Protein AF-A0A157ZXU0-F1 (afdb_monomer_lite)

InterPro domains:
  IPR002037 Glycoside hydrolase, family 8 [PF01270] (29-96)
  IPR008928 Six-hairpin glycosidase superfamily [SSF48208] (13-99)
  IPR012341 Six-hairpin glycosidase-like superfamily [G3DSA:1.50.10.10] (20-121)

pLDDT: mean 78.81, std 20.68, range [36.25, 98.5]

Organism: NCBI:txid1777144

Radius of gyration: 30.03 Å; chains: 1; bounding box: 101×58×43 Å

Secondary structure (DSSP, 8-state):
------------------------------------HHHHHHHHHHB-TTS-B--TTSTT--B-HHHHHHHHHHHHHTT-HHHHHHHHHHHHHHTSTT-BSSS-B-PPPPS-TT---B---

Foldseek 3Di:
DDDDDDDDDDDDDDDDPPDPPPPPPPPPPLPPQDPDVVLVVQCVPAADPQQFGFDPVDPLRFGFPVRLVVQLVSCVVRVNVVNNVSSVVCQCVQQQVVQVDPPGDDDGDGPDPDDDTPRDD

Sequence (121 aa):
MRETSAKVRSAISTLFAGALCAATATGANAAQQCDWPAYRIFVERVVQADGHVIDRSTEAQQTTSEGQSYGMFFALVANDRASFDRLLDWTRTNLSANQFDSNNVRLPRGNGAGSRTARSA

Structure (mmCIF, N/CA/C/O backbone):
data_AF-A0A157ZXU0-F1
#
_entry.id   AF-A0A157ZXU0-F1
#
loop_
_atom_site.group_PDB
_atom_site.id
_atom_site.type_symbol
_atom_site.label_atom_id
_atom_site.label_alt_id
_atom_site.label_comp_id
_atom_site.label_asym_id
_atom_site.label_entity_id
_atom_site.label_seq_id
_atom_site.pdbx_PDB_ins_code
_atom_site.Cartn_x
_atom_site.Cartn_y
_atom_site.Cartn_z
_atom_site.occupancy
_atom_site.B_iso_or_equiv
_atom_site.auth_seq_id
_atom_site.auth_comp_id
_atom_site.auth_asym_id
_atom_site.auth_atom_id
_atom_site.pdbx_PDB_model_num
ATOM 1 N N . MET A 1 1 ? -81.053 -37.147 21.750 1.00 43.00 1 MET A N 1
ATOM 2 C CA . MET A 1 1 ? -80.935 -38.603 21.996 1.00 43.00 1 MET A CA 1
ATOM 3 C C . MET A 1 1 ? -79.963 -39.189 20.981 1.00 43.00 1 MET A C 1
ATOM 5 O O . MET A 1 1 ? -80.063 -38.804 19.823 1.00 43.00 1 MET A O 1
ATOM 9 N N . ARG A 1 2 ? -79.102 -40.116 21.439 1.00 39.00 2 ARG A N 1
ATOM 10 C CA . ARG A 1 2 ? -77.914 -40.732 20.796 1.00 39.00 2 ARG A CA 1
ATOM 11 C C . ARG A 1 2 ? -76.652 -39.863 20.831 1.00 39.00 2 ARG A C 1
ATOM 13 O O . ARG A 1 2 ? -76.706 -38.722 20.410 1.00 39.00 2 ARG A O 1
ATOM 20 N N . GLU A 1 3 ? -75.476 -40.315 21.239 1.00 43.19 3 GLU A N 1
ATOM 21 C CA . GLU A 1 3 ? -75.016 -41.372 22.146 1.00 43.19 3 GLU A CA 1
ATOM 22 C C . GLU A 1 3 ? -73.520 -41.061 22.368 1.00 43.19 3 GLU A C 1
ATOM 24 O O . GLU A 1 3 ? -72.830 -40.613 21.454 1.00 43.19 3 GLU A O 1
ATOM 29 N N . THR A 1 4 ? -73.026 -41.230 23.589 1.00 49.88 4 THR A N 1
ATOM 30 C CA . THR A 1 4 ? -71.613 -41.087 23.973 1.00 49.88 4 THR A CA 1
ATOM 31 C C . THR A 1 4 ? -70.713 -42.096 23.255 1.00 49.88 4 THR A C 1
ATOM 33 O O . THR A 1 4 ? -71.025 -43.284 23.244 1.00 49.88 4 THR A O 1
ATOM 36 N N . SER A 1 5 ? -69.524 -41.686 22.796 1.00 45.62 5 SER A N 1
ATOM 37 C CA . SER A 1 5 ? -68.400 -42.624 22.665 1.00 45.62 5 SER A CA 1
ATOM 38 C C . SER A 1 5 ? -67.046 -41.916 22.745 1.00 45.62 5 SER A C 1
ATOM 40 O O . SER A 1 5 ? -66.584 -41.280 21.801 1.00 45.62 5 SER A O 1
ATOM 42 N N . ALA A 1 6 ? -66.413 -42.032 23.911 1.00 44.16 6 ALA A N 1
ATOM 43 C CA . ALA A 1 6 ? -65.015 -41.706 24.124 1.00 44.16 6 ALA A CA 1
ATOM 44 C C . ALA A 1 6 ? -64.128 -42.837 23.579 1.00 44.16 6 ALA A C 1
ATOM 46 O O . ALA A 1 6 ? -64.357 -44.010 23.870 1.00 44.16 6 ALA A O 1
ATOM 47 N N . LYS A 1 7 ? -63.060 -42.489 22.857 1.00 44.38 7 LYS A N 1
ATOM 48 C CA . LYS A 1 7 ? -61.889 -43.358 22.676 1.00 44.38 7 LYS A CA 1
ATOM 49 C C . LYS A 1 7 ? -60.627 -42.556 22.961 1.00 44.38 7 LYS A C 1
ATOM 51 O O . LYS A 1 7 ? -59.973 -42.030 22.071 1.00 44.38 7 LYS A O 1
ATOM 56 N N . VAL A 1 8 ? -60.301 -42.489 24.248 1.00 48.72 8 VAL A N 1
ATOM 57 C CA . VAL A 1 8 ? -58.950 -42.216 24.733 1.00 48.72 8 VAL A CA 1
ATOM 58 C C . VAL A 1 8 ? -58.098 -43.442 24.405 1.00 48.72 8 VAL A C 1
ATOM 60 O O . VAL A 1 8 ? -58.376 -44.539 24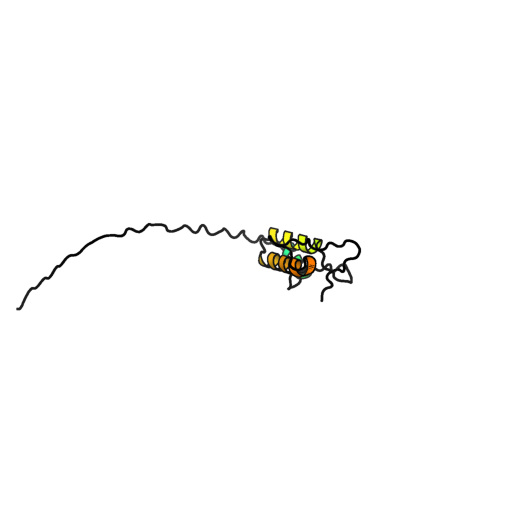.887 1.00 48.72 8 VAL A O 1
ATOM 63 N N . ARG A 1 9 ? -57.054 -43.273 23.592 1.00 57.12 9 ARG A N 1
ATOM 64 C CA . ARG A 1 9 ? -55.889 -44.164 23.597 1.00 57.12 9 ARG A CA 1
ATOM 65 C C . ARG A 1 9 ? -54.643 -43.299 23.686 1.00 57.12 9 ARG A C 1
ATOM 67 O O . ARG A 1 9 ? -54.245 -42.643 22.733 1.00 57.12 9 ARG A O 1
ATOM 74 N N . SER A 1 10 ? -54.122 -43.270 24.903 1.00 44.38 10 SER A N 1
ATOM 75 C CA . SER A 1 10 ? -52.861 -42.663 25.295 1.00 44.38 10 SER A CA 1
ATOM 76 C C . SER A 1 10 ? -51.687 -43.378 24.624 1.00 44.38 10 SER A C 1
ATOM 78 O O . SER A 1 10 ? -51.653 -44.607 24.600 1.00 44.38 10 SER A O 1
ATOM 80 N N . ALA A 1 11 ? -50.715 -42.603 24.149 1.00 49.12 11 ALA A N 1
ATOM 81 C CA . ALA A 1 11 ? -49.316 -43.007 24.072 1.00 49.12 11 ALA A CA 1
ATOM 82 C C . ALA A 1 11 ? -48.452 -41.746 24.221 1.00 49.12 11 ALA A C 1
ATOM 84 O O . ALA A 1 11 ? -47.963 -41.171 23.254 1.00 49.12 11 ALA A O 1
ATOM 85 N N . ILE A 1 12 ? -48.315 -41.284 25.464 1.00 54.97 12 ILE A N 1
ATOM 86 C CA . ILE A 1 12 ? -47.197 -40.430 25.868 1.00 54.97 12 ILE A CA 1
ATOM 87 C C . ILE A 1 12 ? -45.964 -41.333 25.878 1.00 54.97 12 ILE A C 1
ATOM 89 O O . ILE A 1 12 ? -45.912 -42.290 26.650 1.00 54.97 12 ILE A O 1
ATOM 93 N N . SER A 1 13 ? -44.974 -41.052 25.036 1.00 47.50 13 SER A N 1
ATOM 94 C CA . SER A 1 13 ? -43.622 -41.585 25.209 1.00 47.50 13 SER A CA 1
ATOM 95 C C . SER A 1 13 ? -42.585 -40.612 24.653 1.00 47.50 13 SER A C 1
ATOM 97 O O . SER A 1 13 ? -42.375 -40.492 23.452 1.00 47.50 13 SER A O 1
ATOM 99 N N . THR A 1 14 ? -41.945 -39.963 25.626 1.00 53.81 14 THR A N 1
ATOM 100 C CA . THR A 1 14 ? -40.526 -39.592 25.661 1.00 53.81 14 THR A CA 1
ATOM 101 C C . THR A 1 14 ? -40.095 -38.291 24.978 1.00 53.81 14 THR A C 1
ATOM 103 O O . THR A 1 14 ? -39.650 -38.239 23.837 1.00 53.81 14 THR A O 1
ATOM 106 N N . LEU A 1 15 ? -40.159 -37.242 25.804 1.00 54.06 15 LEU A N 1
ATOM 107 C CA . LEU A 1 15 ? -39.242 -36.103 25.895 1.00 54.06 15 LEU A CA 1
ATOM 108 C C . LEU A 1 15 ? -37.835 -36.383 25.333 1.00 54.06 15 LEU A C 1
ATOM 110 O O . LEU A 1 15 ? -37.088 -37.170 25.909 1.00 54.06 15 LEU A O 1
ATOM 114 N N . PHE A 1 16 ? -37.425 -35.628 24.313 1.00 52.38 16 PHE A N 1
ATOM 115 C CA . PHE A 1 16 ? -36.022 -35.249 24.155 1.00 52.38 16 PHE A CA 1
ATOM 116 C C . PHE A 1 16 ? -35.885 -33.774 24.527 1.00 52.38 16 PHE A C 1
ATOM 118 O O . PHE A 1 16 ? -36.099 -32.868 23.725 1.00 52.38 16 PHE A O 1
ATOM 125 N N . ALA A 1 17 ? -35.548 -33.555 25.798 1.00 54.06 17 ALA A N 1
ATOM 126 C CA . ALA A 1 17 ? -34.948 -32.325 26.283 1.00 54.06 17 ALA A CA 1
ATOM 127 C C . ALA A 1 17 ? -33.556 -32.192 25.640 1.00 54.06 17 ALA A C 1
ATOM 129 O O . ALA A 1 17 ? -32.555 -32.660 26.173 1.00 54.06 17 ALA A O 1
ATOM 130 N N . GLY A 1 18 ? -33.512 -31.623 24.437 1.00 50.00 18 GLY A N 1
ATOM 131 C CA . GLY A 1 18 ? -32.286 -31.354 23.695 1.00 50.00 18 GLY A CA 1
ATOM 132 C C . GLY A 1 18 ? -31.786 -29.943 23.969 1.00 50.00 18 GLY A C 1
ATOM 133 O O . GLY A 1 18 ? -32.162 -29.018 23.265 1.00 50.00 18 GLY A O 1
ATOM 134 N N . ALA A 1 19 ? -30.967 -29.820 25.011 1.00 57.78 19 ALA A N 1
ATOM 135 C CA . ALA A 1 19 ? -29.918 -28.818 25.197 1.00 57.78 19 ALA A CA 1
ATOM 136 C C . ALA A 1 19 ? -30.221 -27.368 24.762 1.00 57.78 19 ALA A C 1
ATOM 138 O O . ALA A 1 19 ? -30.012 -26.944 23.626 1.00 57.78 19 ALA A O 1
ATOM 139 N N . LEU A 1 20 ? -30.564 -26.580 25.777 1.00 57.00 20 LEU A N 1
ATOM 140 C CA . LEU A 1 20 ? -30.312 -25.152 25.888 1.00 57.00 20 LEU A CA 1
ATOM 141 C C . LEU A 1 20 ? -28.816 -24.848 25.635 1.00 57.00 20 LEU A C 1
ATOM 143 O O . LEU A 1 20 ? -28.033 -24.735 26.568 1.00 57.00 20 LEU A O 1
ATOM 147 N N . CYS A 1 21 ? -28.417 -24.714 24.375 1.00 53.38 21 CYS A N 1
ATOM 148 C CA . CYS A 1 21 ? -27.170 -24.064 23.979 1.00 53.38 21 CYS A CA 1
ATOM 149 C C . CYS A 1 21 ? -27.522 -22.954 22.992 1.00 53.38 21 CYS A C 1
ATOM 151 O O . CYS A 1 21 ? -27.223 -23.027 21.802 1.00 53.38 21 CYS A O 1
ATOM 153 N N . ALA A 1 22 ? -28.183 -21.910 23.497 1.00 61.56 22 ALA A N 1
ATOM 154 C CA . ALA A 1 22 ? -28.117 -20.607 22.857 1.00 61.56 22 ALA A CA 1
ATOM 155 C C . ALA A 1 22 ? -26.657 -20.159 22.969 1.00 61.56 22 ALA A C 1
ATOM 157 O O . ALA A 1 22 ? -26.245 -19.592 23.979 1.00 61.56 22 ALA A O 1
ATOM 158 N N . ALA A 1 23 ? -25.853 -20.521 21.969 1.00 62.91 23 ALA A N 1
ATOM 159 C CA . ALA A 1 23 ? -24.517 -19.993 21.805 1.00 62.91 23 ALA A CA 1
ATOM 160 C C . ALA A 1 23 ? -24.656 -18.472 21.806 1.00 62.91 23 ALA A C 1
ATOM 162 O O . ALA A 1 23 ? -25.207 -17.882 20.876 1.00 62.91 23 ALA A O 1
ATOM 163 N N . THR A 1 24 ? -24.201 -17.841 22.882 1.00 60.19 24 THR A N 1
ATOM 164 C CA . THR A 1 24 ? -23.888 -16.424 22.875 1.00 60.19 24 THR A CA 1
ATOM 165 C C . THR A 1 24 ? -22.820 -16.262 21.808 1.00 60.19 24 THR A C 1
ATOM 167 O O . THR A 1 24 ? -21.639 -16.496 22.060 1.00 60.19 24 THR A O 1
ATOM 170 N N . ALA A 1 25 ? -23.237 -15.937 20.586 1.00 63.78 25 ALA A N 1
ATOM 171 C CA . ALA A 1 25 ? -22.359 -15.322 19.620 1.00 63.78 25 ALA A CA 1
ATOM 172 C C . ALA A 1 25 ? -21.961 -13.996 20.261 1.00 63.78 25 ALA A C 1
ATOM 174 O O . ALA A 1 25 ? -22.660 -12.992 20.142 1.00 63.78 25 ALA A O 1
ATOM 175 N N . THR A 1 26 ? -20.886 -14.023 21.045 1.00 60.59 26 THR A N 1
ATOM 176 C CA . THR A 1 26 ? -20.143 -12.836 21.423 1.00 60.59 26 THR A CA 1
ATOM 177 C C . THR A 1 26 ? -19.740 -12.238 20.090 1.00 60.59 26 THR A C 1
ATOM 179 O O . THR A 1 26 ? -18.813 -12.724 19.441 1.00 60.59 26 THR A O 1
ATOM 182 N N . GLY A 1 27 ? -20.541 -11.287 19.603 1.00 62.19 27 GLY A N 1
ATOM 183 C CA . GLY A 1 27 ? -20.239 -10.572 18.380 1.00 62.19 27 GLY A CA 1
ATOM 184 C C . GLY A 1 27 ? -18.811 -10.088 18.525 1.00 62.19 27 GLY A C 1
ATOM 185 O O . GLY A 1 27 ? -18.478 -9.468 19.538 1.00 62.19 27 GLY A O 1
ATOM 186 N N . ALA A 1 28 ? -17.948 -10.452 17.575 1.00 64.81 28 ALA A N 1
ATOM 187 C CA . ALA A 1 28 ? -16.645 -9.827 17.489 1.00 64.81 28 ALA A CA 1
ATOM 188 C C . ALA A 1 28 ? -16.931 -8.327 17.502 1.00 64.81 28 ALA A C 1
ATOM 190 O O . ALA A 1 28 ? -17.607 -7.834 16.598 1.00 64.81 28 ALA A O 1
ATOM 191 N N . ASN A 1 29 ? -16.527 -7.636 18.572 1.00 62.84 29 ASN A N 1
ATOM 192 C CA . ASN A 1 29 ? -16.592 -6.188 18.607 1.00 62.84 29 ASN A CA 1
ATOM 193 C C . ASN A 1 29 ? -15.759 -5.749 17.411 1.00 62.84 29 ASN A C 1
ATOM 195 O O . ASN A 1 29 ? -14.532 -5.852 17.449 1.00 62.84 29 ASN A O 1
ATOM 199 N N . ALA A 1 30 ? -16.423 -5.376 16.314 1.00 65.00 30 ALA A N 1
ATOM 200 C CA . ALA A 1 30 ? -15.746 -4.778 15.187 1.00 65.00 30 ALA A CA 1
ATOM 201 C C . ALA A 1 30 ? -15.036 -3.572 15.787 1.00 65.00 30 ALA A C 1
ATOM 203 O O . ALA A 1 30 ? -15.698 -2.700 16.355 1.00 65.00 30 ALA A O 1
ATOM 204 N N . ALA A 1 31 ? -13.701 -3.589 15.777 1.00 65.50 31 ALA A N 1
ATOM 205 C CA . ALA A 1 31 ? -12.942 -2.467 16.292 1.00 65.50 31 ALA A CA 1
ATOM 206 C C . ALA A 1 31 ? -13.491 -1.220 15.598 1.00 65.50 31 ALA A C 1
ATOM 208 O O . ALA A 1 31 ? -13.607 -1.184 14.369 1.00 65.50 31 ALA A O 1
ATOM 209 N N . GLN A 1 32 ? -13.952 -0.254 16.388 1.00 66.62 32 GLN A N 1
ATOM 210 C CA . GLN A 1 32 ? -14.550 0.946 15.835 1.00 66.62 32 GLN A CA 1
ATOM 211 C C . GLN A 1 32 ? -13.520 1.569 14.895 1.00 66.62 32 GLN A C 1
ATOM 213 O O . GLN A 1 32 ? -12.367 1.745 15.290 1.00 66.62 32 GLN A O 1
ATOM 218 N N . GLN A 1 33 ? -13.906 1.832 13.644 1.00 65.88 33 GLN A N 1
ATOM 219 C CA . GLN A 1 33 ? -13.044 2.582 12.740 1.00 65.88 33 GLN A CA 1
ATOM 220 C C . GLN A 1 33 ? -12.780 3.927 13.411 1.00 65.88 33 GLN A C 1
ATOM 222 O O . GLN A 1 33 ? -13.689 4.744 13.564 1.00 65.88 33 GLN A O 1
ATOM 227 N N . CYS A 1 34 ? -11.554 4.113 13.895 1.00 69.69 34 CYS A N 1
ATOM 228 C CA . CYS A 1 34 ? -11.119 5.402 14.391 1.00 69.69 34 CYS A CA 1
ATOM 229 C C . CYS A 1 34 ? -11.169 6.365 13.209 1.00 69.69 34 CYS A C 1
ATOM 231 O O . CYS A 1 34 ? -10.559 6.102 12.168 1.00 69.69 34 CYS A O 1
ATOM 233 N N . ASP A 1 35 ? -11.909 7.461 13.359 1.00 83.25 35 ASP A N 1
ATOM 234 C CA . ASP A 1 35 ? -11.903 8.508 12.351 1.00 83.25 35 ASP A CA 1
ATOM 235 C C . ASP A 1 35 ? -10.495 9.110 12.295 1.00 83.25 35 ASP A C 1
ATOM 237 O O . ASP A 1 35 ? -10.029 9.755 13.237 1.00 83.25 35 ASP A O 1
ATOM 241 N N . TRP A 1 36 ? -9.780 8.821 1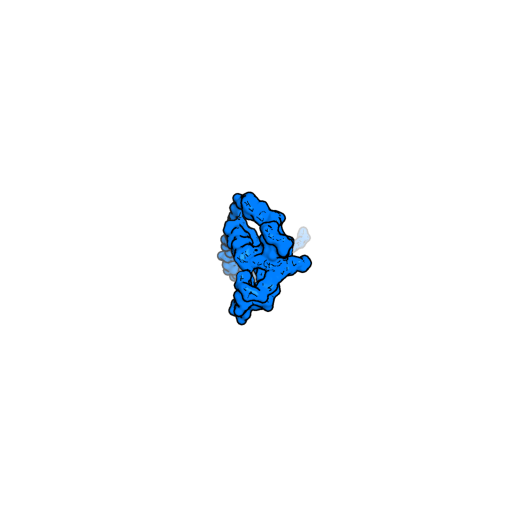1.208 1.00 94.25 36 TRP A N 1
ATOM 242 C CA . TRP A 1 36 ? -8.426 9.295 10.959 1.00 94.25 36 TRP A CA 1
ATOM 243 C C . TRP A 1 36 ? -8.405 10.076 9.637 1.00 94.25 36 TRP A C 1
ATOM 245 O O . TRP A 1 36 ? -8.110 9.511 8.578 1.00 94.25 36 TRP A O 1
ATOM 255 N N . PRO A 1 37 ? -8.695 11.391 9.669 1.00 95.50 37 PRO A N 1
ATOM 256 C CA . PRO A 1 37 ? -8.828 12.200 8.457 1.00 95.50 37 PRO A CA 1
ATOM 257 C C . PRO A 1 37 ? -7.568 12.219 7.584 1.00 95.50 37 PRO A C 1
ATOM 259 O O . PRO A 1 37 ? -7.656 12.167 6.359 1.00 95.50 37 PRO A O 1
ATOM 262 N N . ALA A 1 38 ? -6.379 12.231 8.196 1.00 96.50 38 ALA A N 1
ATOM 263 C CA . ALA A 1 38 ? -5.119 12.206 7.451 1.00 96.50 38 ALA A CA 1
ATOM 264 C C . ALA A 1 38 ? -4.936 10.898 6.660 1.00 96.50 38 ALA A C 1
ATOM 266 O O . ALA A 1 38 ? -4.465 10.936 5.524 1.00 96.50 38 ALA A O 1
ATOM 267 N N . TYR A 1 39 ? -5.368 9.757 7.208 1.00 96.25 39 TYR A N 1
ATOM 268 C CA . TYR A 1 39 ? -5.381 8.499 6.464 1.00 96.25 39 TYR A CA 1
ATOM 269 C C . TYR A 1 39 ? -6.359 8.545 5.287 1.00 96.25 39 TYR A C 1
ATOM 271 O O . TYR A 1 39 ? -6.023 8.088 4.196 1.00 96.25 39 TYR A O 1
ATOM 279 N N . ARG A 1 40 ? -7.537 9.157 5.455 1.00 95.69 40 ARG A N 1
ATOM 280 C CA . ARG A 1 40 ? -8.497 9.317 4.350 1.00 95.69 40 ARG A CA 1
ATOM 281 C C . ARG A 1 40 ? -7.920 10.148 3.208 1.00 95.69 40 ARG A C 1
ATOM 283 O O . ARG A 1 40 ? -8.011 9.725 2.060 1.00 95.69 40 ARG A O 1
ATOM 290 N N . ILE A 1 41 ? -7.240 11.248 3.529 1.00 96.31 41 ILE A N 1
ATOM 291 C CA . ILE A 1 41 ? -6.529 12.074 2.543 1.00 96.31 41 ILE A CA 1
ATOM 292 C C . ILE A 1 41 ? -5.399 11.284 1.863 1.00 96.31 41 ILE A C 1
ATOM 294 O O . ILE A 1 41 ? -5.214 11.399 0.652 1.00 96.31 41 ILE A O 1
ATOM 298 N N . PHE A 1 42 ? -4.647 10.472 2.615 1.00 96.56 42 PHE A N 1
ATOM 299 C CA . PHE A 1 42 ? -3.615 9.598 2.048 1.00 96.56 42 PHE A CA 1
ATOM 300 C C . PHE A 1 42 ? -4.207 8.615 1.030 1.00 96.56 42 PHE A C 1
ATOM 302 O O . PHE A 1 42 ? -3.708 8.531 -0.093 1.00 96.56 42 PHE A O 1
ATOM 309 N N . VAL A 1 43 ? -5.294 7.922 1.386 1.00 95.94 43 VAL A N 1
ATOM 310 C CA . VAL A 1 43 ? -5.975 6.990 0.476 1.00 95.94 43 VAL A CA 1
ATOM 311 C C . VAL A 1 43 ? -6.473 7.720 -0.769 1.00 95.94 43 VAL A C 1
ATOM 313 O O . VAL A 1 43 ? -6.218 7.259 -1.872 1.00 95.94 43 VAL A O 1
ATOM 316 N N . GLU A 1 44 ? -7.116 8.877 -0.613 1.00 95.50 44 GLU A N 1
ATOM 317 C CA . GLU A 1 44 ? -7.658 9.657 -1.732 1.00 95.50 44 GLU A CA 1
ATOM 318 C C . GLU A 1 44 ? -6.573 10.149 -2.704 1.00 95.50 44 GLU A C 1
ATOM 320 O O . GLU A 1 44 ? -6.765 10.148 -3.920 1.00 95.50 44 GLU A O 1
ATOM 325 N N . ARG A 1 45 ? -5.424 10.596 -2.186 1.00 95.00 45 ARG A N 1
ATOM 326 C CA . ARG A 1 45 ? -4.412 11.286 -3.003 1.00 95.00 45 ARG A CA 1
ATOM 327 C C . ARG A 1 45 ? -3.309 10.376 -3.523 1.00 95.00 45 ARG A C 1
ATOM 329 O O . ARG A 1 45 ? -2.734 10.670 -4.578 1.00 95.00 45 ARG A O 1
ATOM 336 N N . VAL A 1 46 ? -2.978 9.325 -2.780 1.00 95.62 46 VAL A N 1
ATOM 337 C CA . VAL A 1 46 ? -1.748 8.545 -2.977 1.00 95.62 46 VAL A CA 1
ATOM 338 C C . VAL A 1 46 ? -2.043 7.104 -3.393 1.00 95.62 46 VAL A C 1
ATOM 340 O O . VAL A 1 46 ? -1.294 6.550 -4.196 1.00 95.62 46 VAL A O 1
ATOM 343 N N . VAL A 1 47 ? -3.140 6.511 -2.912 1.00 97.00 47 VAL A N 1
ATOM 344 C CA . VAL A 1 47 ? -3.518 5.126 -3.231 1.00 97.00 47 VAL A CA 1
ATOM 345 C C . VAL A 1 47 ? -4.419 5.105 -4.464 1.00 97.00 47 VAL A C 1
ATOM 347 O O . VAL A 1 47 ? -5.458 5.759 -4.502 1.00 97.00 47 VAL A O 1
ATOM 350 N N . GLN A 1 48 ? -4.033 4.349 -5.489 1.00 96.56 48 GLN A N 1
ATOM 351 C CA . GLN A 1 48 ? -4.873 4.130 -6.665 1.00 96.56 48 GLN A CA 1
ATOM 352 C C . GLN A 1 48 ? -5.959 3.079 -6.414 1.00 96.56 48 GLN A C 1
ATOM 354 O O . GLN A 1 48 ? -5.916 2.314 -5.449 1.00 96.56 48 GLN A O 1
ATOM 359 N N . ALA A 1 49 ? -6.956 3.037 -7.300 1.00 95.81 49 ALA A N 1
ATOM 360 C CA . ALA A 1 49 ? -8.105 2.143 -7.168 1.00 95.81 49 ALA A CA 1
ATOM 361 C C . ALA A 1 49 ? -7.715 0.653 -7.099 1.00 95.81 49 ALA A C 1
ATOM 363 O O . ALA A 1 49 ? -8.344 -0.108 -6.361 1.00 95.81 49 ALA A O 1
ATOM 364 N N . ASP A 1 50 ? -6.664 0.264 -7.824 1.00 95.06 50 ASP A N 1
ATOM 365 C CA . ASP A 1 50 ? -6.080 -1.081 -7.873 1.00 95.06 50 ASP A CA 1
ATOM 366 C C . ASP A 1 50 ? -5.139 -1.395 -6.692 1.00 95.06 50 ASP A C 1
ATOM 368 O O . ASP A 1 50 ? -4.685 -2.529 -6.570 1.00 95.06 50 ASP A O 1
ATOM 372 N N . GLY A 1 51 ? -4.861 -0.426 -5.811 1.00 96.88 51 GLY A N 1
ATOM 373 C CA . GLY A 1 51 ? -4.113 -0.638 -4.572 1.00 96.88 51 GLY A CA 1
ATOM 374 C C . GLY A 1 51 ? -2.620 -0.310 -4.625 1.00 96.88 51 GLY A C 1
ATOM 375 O O . GLY A 1 51 ? -1.896 -0.730 -3.723 1.00 96.88 51 GLY A O 1
ATOM 376 N N . HIS A 1 52 ? -2.128 0.432 -5.620 1.00 95.94 52 HIS A N 1
ATOM 377 C CA . HIS A 1 52 ? -0.739 0.907 -5.603 1.00 95.94 52 HIS A CA 1
ATOM 378 C C . HIS A 1 52 ? -0.581 2.321 -5.048 1.00 95.94 52 HIS A C 1
ATOM 380 O O . HIS A 1 52 ? -1.406 3.203 -5.290 1.00 95.94 52 HIS A O 1
ATOM 386 N N . VAL A 1 53 ? 0.490 2.527 -4.282 1.00 97.31 53 VAL A N 1
ATOM 387 C CA . VAL A 1 53 ? 0.877 3.807 -3.678 1.00 97.31 53 VAL A CA 1
ATOM 388 C C . VAL A 1 53 ? 1.832 4.541 -4.620 1.00 97.31 53 VAL A C 1
ATOM 390 O O . VAL A 1 53 ? 2.978 4.127 -4.791 1.00 97.31 53 VAL A O 1
ATOM 393 N N . ILE A 1 54 ? 1.373 5.653 -5.200 1.00 95.00 54 ILE A N 1
ATOM 394 C CA . ILE A 1 54 ? 2.166 6.467 -6.133 1.00 95.00 54 ILE A CA 1
ATOM 395 C C . ILE A 1 54 ? 3.010 7.503 -5.389 1.00 95.00 54 ILE A C 1
ATOM 397 O O . ILE A 1 54 ? 2.477 8.373 -4.697 1.00 95.00 54 ILE A O 1
ATOM 401 N N . ASP A 1 55 ? 4.316 7.515 -5.651 1.00 91.12 55 ASP A N 1
ATOM 402 C CA . ASP A 1 55 ? 5.178 8.645 -5.312 1.00 91.12 55 ASP A CA 1
ATOM 403 C C . ASP A 1 55 ? 5.070 9.766 -6.361 1.00 91.12 55 ASP A C 1
ATOM 405 O O . ASP A 1 55 ? 5.775 9.788 -7.377 1.00 91.12 55 ASP A O 1
ATOM 409 N N . ARG A 1 56 ? 4.187 10.735 -6.089 1.00 88.31 56 ARG A N 1
ATOM 410 C CA . ARG A 1 56 ? 3.948 11.905 -6.952 1.00 88.31 56 ARG A CA 1
ATOM 411 C C . ARG A 1 56 ? 5.087 12.929 -6.951 1.00 88.31 56 ARG A C 1
ATOM 413 O O . ARG A 1 56 ? 5.011 13.886 -7.715 1.00 88.31 56 ARG A O 1
ATOM 420 N N . SER A 1 57 ? 6.110 12.765 -6.108 1.00 87.00 57 SER A N 1
ATOM 421 C CA . SER A 1 57 ? 7.289 13.639 -6.125 1.00 87.00 57 SER A CA 1
ATOM 422 C C . SER A 1 57 ? 8.251 13.303 -7.270 1.00 87.00 57 SER A C 1
ATOM 424 O O . SER A 1 57 ? 9.099 14.119 -7.628 1.00 87.00 57 SER A O 1
ATOM 426 N N . THR A 1 58 ? 8.093 12.121 -7.875 1.00 84.06 58 THR A N 1
ATOM 427 C CA . THR A 1 58 ? 8.891 11.660 -9.013 1.00 84.06 58 THR A CA 1
ATOM 428 C C . THR A 1 58 ? 8.134 11.833 -10.326 1.00 84.06 58 THR A 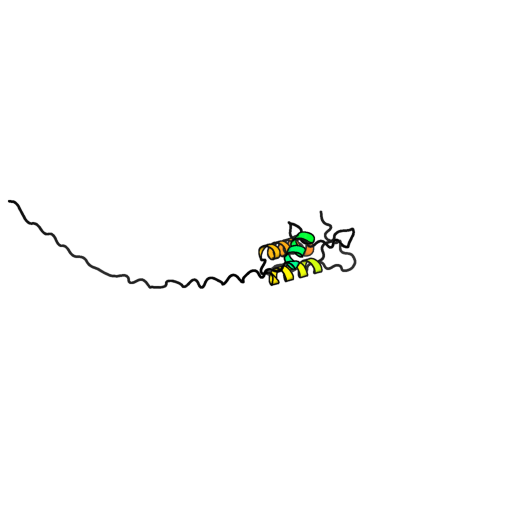C 1
ATOM 430 O O . THR A 1 58 ? 6.934 11.572 -10.400 1.00 84.06 58 THR A O 1
ATOM 433 N N . GLU A 1 59 ? 8.841 12.200 -11.398 1.00 87.00 59 GLU A N 1
ATOM 434 C CA . GLU A 1 59 ? 8.263 12.265 -12.752 1.00 87.00 59 GLU A CA 1
ATOM 435 C C . GLU A 1 59 ? 7.723 10.899 -13.204 1.00 87.00 59 GLU A C 1
ATOM 437 O O . GLU A 1 59 ? 6.683 10.810 -13.849 1.00 87.00 59 GLU A O 1
ATOM 442 N N . ALA A 1 60 ? 8.398 9.819 -12.800 1.00 87.06 60 ALA A N 1
ATOM 443 C CA . ALA A 1 60 ? 8.012 8.451 -13.124 1.00 87.06 60 ALA A CA 1
ATOM 444 C C . ALA A 1 60 ? 6.770 7.951 -12.367 1.00 87.06 60 ALA A C 1
ATOM 446 O O . ALA A 1 60 ? 6.275 6.877 -12.707 1.00 87.06 60 ALA A O 1
ATOM 447 N N . GLN A 1 61 ? 6.305 8.677 -11.339 1.00 89.38 61 GLN A N 1
ATOM 448 C CA . GLN A 1 61 ? 5.151 8.310 -10.509 1.00 89.38 61 GLN A CA 1
ATOM 449 C C . GLN A 1 61 ? 5.202 6.855 -10.023 1.00 89.38 61 GLN A C 1
ATOM 451 O O . GLN A 1 61 ? 4.234 6.101 -10.086 1.00 89.38 61 GLN A O 1
ATOM 456 N N . GLN A 1 62 ? 6.383 6.448 -9.567 1.00 90.81 62 GLN A N 1
ATOM 457 C CA . GLN A 1 62 ? 6.680 5.055 -9.265 1.00 90.81 62 GLN A CA 1
ATOM 458 C C . GLN A 1 62 ? 6.013 4.567 -7.972 1.00 90.81 62 GLN A C 1
ATOM 460 O O . GLN A 1 62 ? 5.801 5.335 -7.034 1.00 90.81 62 GLN A O 1
ATOM 465 N N . THR A 1 63 ? 5.773 3.257 -7.896 1.00 93.88 63 THR A N 1
ATOM 466 C CA . THR A 1 63 ? 5.436 2.563 -6.643 1.00 93.88 63 THR A CA 1
ATOM 467 C C . THR A 1 63 ? 6.661 1.844 -6.091 1.00 93.88 63 THR A C 1
ATOM 469 O O . THR A 1 63 ? 7.419 1.222 -6.840 1.00 93.88 63 THR A O 1
ATOM 472 N N . THR A 1 64 ? 6.842 1.895 -4.772 1.00 92.81 64 THR A N 1
ATOM 473 C CA . THR A 1 64 ? 7.955 1.248 -4.065 1.00 92.81 64 THR A CA 1
ATOM 474 C C . THR A 1 64 ? 7.432 0.252 -3.032 1.00 92.81 64 THR A C 1
ATOM 476 O O . THR A 1 64 ? 6.320 0.393 -2.517 1.00 92.81 64 THR A O 1
ATOM 479 N N . SER A 1 65 ? 8.238 -0.758 -2.690 1.00 93.75 65 SER A N 1
ATOM 480 C CA . SER A 1 65 ? 7.908 -1.684 -1.597 1.00 93.75 65 SER A CA 1
ATOM 481 C C . SER A 1 65 ? 7.742 -0.959 -0.256 1.00 93.75 65 SER A C 1
ATOM 483 O O . SER A 1 65 ? 6.917 -1.360 0.560 1.00 93.75 65 SER A O 1
ATOM 485 N N . GLU A 1 66 ? 8.496 0.123 -0.046 1.00 94.75 66 GLU A N 1
ATOM 486 C CA . GLU A 1 66 ? 8.391 0.987 1.131 1.00 94.75 66 GLU A CA 1
ATOM 487 C C . GLU A 1 66 ? 7.020 1.676 1.197 1.00 94.75 66 GLU A C 1
ATOM 489 O O . GLU A 1 66 ? 6.311 1.530 2.194 1.00 94.75 66 GLU A O 1
ATOM 494 N N . GLY A 1 67 ? 6.594 2.338 0.116 1.00 95.56 67 GLY A N 1
ATOM 495 C CA . GLY A 1 67 ? 5.288 2.997 0.043 1.00 95.56 67 GLY A CA 1
ATOM 496 C C . GLY A 1 67 ? 4.130 2.025 0.273 1.00 95.56 67 GLY A C 1
ATOM 497 O O . GLY A 1 67 ? 3.238 2.310 1.073 1.00 95.56 67 GLY A O 1
ATOM 498 N N . GLN A 1 68 ? 4.186 0.837 -0.343 1.00 97.62 68 GLN A N 1
ATOM 499 C CA . GLN A 1 68 ? 3.197 -0.222 -0.111 1.00 97.62 68 GLN A CA 1
ATOM 500 C C . GLN A 1 68 ? 3.174 -0.676 1.355 1.00 97.62 68 GLN A C 1
ATOM 502 O O . GLN A 1 68 ? 2.097 -0.854 1.926 1.00 97.62 68 GLN A O 1
ATOM 507 N N . SER A 1 69 ? 4.344 -0.838 1.986 1.00 97.12 69 SER A N 1
ATOM 508 C CA . SER A 1 69 ? 4.432 -1.252 3.391 1.00 97.12 69 SER A CA 1
ATOM 509 C C . SER A 1 69 ? 3.810 -0.231 4.349 1.00 97.12 69 SER A C 1
ATOM 511 O O . SER A 1 69 ? 3.034 -0.617 5.224 1.00 97.12 69 SER A O 1
ATOM 513 N N . TYR A 1 70 ? 4.047 1.067 4.131 1.00 97.62 70 TYR A N 1
ATOM 514 C CA . TYR A 1 70 ? 3.410 2.122 4.917 1.00 97.62 70 TYR A CA 1
ATOM 515 C C . TYR A 1 70 ? 1.907 2.205 4.663 1.00 97.62 70 TYR A C 1
ATOM 517 O O . TYR A 1 70 ? 1.141 2.318 5.617 1.00 97.62 70 TYR A O 1
ATOM 525 N N . GLY A 1 71 ? 1.463 2.065 3.409 1.00 97.75 71 GLY A N 1
ATOM 526 C CA . GLY A 1 71 ? 0.037 2.003 3.088 1.00 97.75 71 GLY A CA 1
ATOM 527 C C . GLY A 1 71 ? -0.679 0.884 3.851 1.00 97.75 71 GLY A C 1
ATOM 528 O O . GLY A 1 71 ? -1.728 1.122 4.453 1.00 97.75 71 GLY A O 1
ATOM 529 N N . MET A 1 72 ? -0.094 -0.320 3.878 1.00 98.50 72 MET A N 1
ATOM 530 C CA . MET A 1 72 ? -0.643 -1.463 4.620 1.00 98.50 72 MET A CA 1
ATOM 531 C C . MET A 1 72 ? -0.641 -1.216 6.131 1.00 98.50 72 MET A C 1
ATOM 533 O O . MET A 1 72 ? -1.628 -1.511 6.803 1.00 98.50 72 MET A O 1
ATOM 537 N N . PHE A 1 73 ? 0.426 -0.628 6.672 1.00 98.00 73 PHE A N 1
ATOM 538 C CA . PHE A 1 73 ? 0.484 -0.256 8.084 1.00 98.00 73 PHE A CA 1
ATOM 539 C C . PHE A 1 73 ? -0.612 0.754 8.461 1.00 98.00 73 PHE A C 1
ATOM 541 O O . PHE A 1 73 ? -1.318 0.551 9.448 1.00 98.00 73 PHE A O 1
ATOM 548 N N . PHE A 1 74 ? -0.823 1.804 7.661 1.00 97.50 74 PHE A N 1
ATOM 549 C CA . PHE A 1 74 ? -1.877 2.789 7.922 1.00 97.50 74 PHE A CA 1
ATOM 550 C C . PHE A 1 74 ? -3.276 2.177 7.830 1.00 97.50 74 PHE A C 1
ATOM 552 O O . PHE A 1 74 ? -4.115 2.449 8.687 1.00 97.50 74 PHE A O 1
ATOM 559 N N . ALA A 1 75 ? -3.515 1.311 6.840 1.00 96.75 75 ALA A N 1
ATOM 560 C CA . ALA A 1 75 ? -4.777 0.589 6.708 1.00 96.75 75 ALA A CA 1
ATOM 561 C C . ALA A 1 75 ? -5.061 -0.301 7.929 1.00 96.75 75 ALA A C 1
ATOM 563 O O . ALA A 1 75 ? -6.187 -0.327 8.423 1.00 96.75 75 ALA A O 1
ATOM 564 N N . LEU A 1 76 ? -4.034 -0.971 8.463 1.00 96.00 76 LEU A N 1
ATOM 565 C CA . LEU A 1 76 ? -4.144 -1.764 9.685 1.00 96.00 76 LEU A CA 1
ATOM 566 C C . LEU A 1 76 ? -4.507 -0.892 10.898 1.00 96.00 76 LEU A C 1
ATOM 568 O O . LEU A 1 76 ? -5.452 -1.210 11.615 1.00 96.00 76 LEU A O 1
ATOM 572 N N . VAL A 1 77 ? -3.798 0.224 11.104 1.00 95.31 77 VAL A N 1
ATOM 573 C CA . VAL A 1 77 ? -4.059 1.164 12.212 1.00 95.31 77 VAL A CA 1
ATOM 574 C C . VAL A 1 77 ? -5.468 1.763 12.128 1.00 95.31 77 VAL A C 1
ATOM 576 O O . VAL A 1 77 ? -6.135 1.914 13.148 1.00 95.31 77 VAL A O 1
ATOM 579 N N . ALA A 1 78 ? -5.946 2.068 10.920 1.00 95.19 78 ALA A N 1
ATOM 580 C CA . ALA A 1 78 ? -7.283 2.612 10.681 1.00 95.19 78 ALA A CA 1
ATOM 581 C C . ALA A 1 78 ? -8.414 1.566 10.748 1.00 95.19 78 ALA A C 1
ATOM 583 O O . ALA A 1 78 ? -9.581 1.923 10.575 1.00 95.19 78 ALA A O 1
ATOM 584 N N . ASN A 1 79 ? -8.087 0.284 10.950 1.00 94.62 79 ASN A N 1
ATOM 585 C CA . ASN A 1 79 ? -9.017 -0.836 10.811 1.00 94.62 79 ASN A CA 1
ATOM 586 C C . ASN A 1 79 ? -9.754 -0.844 9.445 1.00 94.62 79 ASN A C 1
ATOM 588 O O . ASN A 1 79 ? -10.960 -1.089 9.349 1.00 94.62 79 ASN A O 1
ATOM 592 N N . ASP A 1 80 ? -9.028 -0.544 8.364 1.00 95.12 80 ASP A N 1
ATOM 593 C CA . ASP A 1 80 ? -9.518 -0.531 6.982 1.00 95.12 80 ASP A CA 1
ATOM 594 C C . ASP A 1 80 ? -9.027 -1.771 6.225 1.00 95.12 80 ASP A C 1
ATOM 596 O O . ASP A 1 80 ? -8.054 -1.748 5.464 1.00 95.12 80 ASP A O 1
ATOM 600 N N . ARG A 1 81 ? -9.729 -2.886 6.443 1.00 95.81 81 ARG A N 1
ATOM 601 C CA . ARG A 1 81 ? -9.403 -4.164 5.803 1.00 95.81 81 ARG A CA 1
ATOM 602 C C . ARG A 1 81 ? -9.498 -4.110 4.277 1.00 95.81 81 ARG A C 1
ATOM 604 O O . ARG A 1 81 ? -8.659 -4.687 3.599 1.00 95.81 81 ARG A O 1
ATOM 611 N N . ALA A 1 82 ? -10.478 -3.390 3.734 1.00 95.75 82 ALA A N 1
ATOM 612 C CA . ALA A 1 82 ? -10.678 -3.310 2.289 1.00 95.75 82 ALA A CA 1
ATOM 613 C C . ALA A 1 82 ? -9.503 -2.619 1.580 1.00 95.75 82 ALA A C 1
ATOM 615 O O . ALA A 1 82 ? -9.118 -3.001 0.476 1.00 95.75 82 ALA A O 1
ATOM 616 N N . SER A 1 83 ? -8.924 -1.587 2.192 1.00 96.62 83 SER A N 1
ATOM 617 C CA . SER A 1 83 ? -7.709 -0.958 1.674 1.00 96.62 83 SER A CA 1
ATOM 618 C C . SER A 1 83 ? -6.485 -1.853 1.867 1.00 96.62 83 SER A C 1
ATOM 620 O O . SER A 1 83 ? -5.697 -1.988 0.932 1.00 96.62 83 SER A O 1
ATOM 622 N N . PHE A 1 84 ? -6.352 -2.505 3.028 1.00 98.00 84 PHE A N 1
ATOM 623 C CA . PHE A 1 84 ? -5.259 -3.445 3.299 1.00 98.00 84 PHE A CA 1
ATOM 624 C C . PHE A 1 84 ? -5.188 -4.568 2.255 1.00 98.00 84 PHE A C 1
ATOM 626 O O . PHE A 1 84 ? -4.125 -4.802 1.681 1.00 98.00 84 PHE A O 1
ATOM 633 N N . ASP A 1 85 ? -6.321 -5.215 1.970 1.00 98.12 85 ASP A N 1
ATOM 634 C CA . ASP A 1 85 ? -6.395 -6.338 1.032 1.00 98.12 85 ASP A CA 1
ATOM 635 C C . ASP A 1 85 ? -5.982 -5.901 -0.387 1.00 98.12 85 ASP A C 1
ATOM 637 O O . ASP A 1 85 ? -5.137 -6.541 -1.012 1.00 98.12 85 ASP A O 1
ATOM 641 N N . ARG A 1 86 ? -6.462 -4.738 -0.855 1.00 98.19 86 ARG A N 1
ATOM 642 C CA . ARG A 1 86 ? -6.074 -4.175 -2.164 1.00 98.19 86 ARG A CA 1
ATOM 643 C C . ARG A 1 86 ? -4.573 -3.884 -2.262 1.00 98.19 86 ARG A C 1
ATOM 645 O O . ARG A 1 86 ? -3.939 -4.245 -3.251 1.00 98.19 86 ARG A O 1
ATOM 652 N N . LEU A 1 87 ? -3.993 -3.261 -1.233 1.00 98.38 87 LEU A N 1
ATOM 653 C CA . LEU A 1 87 ? -2.554 -2.968 -1.174 1.00 98.38 87 LEU A CA 1
ATOM 654 C C . LEU A 1 87 ? -1.709 -4.250 -1.208 1.00 98.38 87 LEU A C 1
ATOM 656 O O . LEU A 1 87 ? -0.680 -4.315 -1.893 1.00 98.38 87 LEU A O 1
ATOM 660 N N . LEU A 1 88 ? -2.140 -5.281 -0.479 1.00 97.50 88 LEU A N 1
ATOM 661 C CA . LEU A 1 88 ? -1.454 -6.566 -0.418 1.00 97.50 88 LEU A CA 1
ATOM 662 C C . LEU A 1 88 ? -1.526 -7.316 -1.754 1.00 97.50 88 LEU A C 1
ATOM 664 O O . LEU A 1 88 ? -0.505 -7.825 -2.223 1.00 97.50 88 LEU A O 1
ATOM 668 N N . ASP A 1 89 ? -2.695 -7.354 -2.389 1.00 97.56 89 ASP A N 1
ATOM 669 C CA . ASP A 1 89 ? -2.892 -8.050 -3.662 1.00 97.56 89 ASP A CA 1
ATOM 670 C C . ASP A 1 89 ? -2.103 -7.398 -4.800 1.00 97.56 89 ASP A C 1
ATOM 672 O O . ASP A 1 89 ? -1.440 -8.092 -5.584 1.00 97.56 89 ASP A O 1
ATOM 676 N N . TRP A 1 90 ? -2.060 -6.063 -4.840 1.00 97.56 90 TRP A N 1
ATOM 677 C CA . TRP A 1 90 ? -1.198 -5.363 -5.786 1.00 97.56 90 TRP A CA 1
ATOM 678 C C . TRP A 1 90 ? 0.280 -5.687 -5.544 1.00 97.56 90 TRP A C 1
ATOM 680 O O . TRP A 1 90 ? 1.022 -5.981 -6.485 1.00 97.56 90 TRP A O 1
ATOM 690 N N . THR A 1 91 ? 0.714 -5.692 -4.279 1.00 96.81 91 THR A N 1
ATOM 691 C CA . THR A 1 91 ? 2.100 -6.003 -3.889 1.00 96.81 91 THR A CA 1
ATOM 692 C C . THR A 1 91 ? 2.503 -7.415 -4.315 1.00 96.81 91 THR A C 1
ATOM 694 O O . THR A 1 91 ? 3.564 -7.600 -4.921 1.00 96.81 91 THR A O 1
ATOM 697 N N . ARG A 1 92 ? 1.642 -8.409 -4.060 1.00 95.75 92 ARG A N 1
ATOM 698 C CA . ARG A 1 92 ? 1.830 -9.800 -4.499 1.00 95.75 92 ARG A CA 1
ATOM 699 C C . ARG A 1 92 ? 2.040 -9.879 -6.001 1.00 95.75 92 ARG A C 1
ATOM 701 O O . ARG A 1 92 ? 3.044 -10.436 -6.450 1.00 95.75 92 ARG A O 1
ATOM 708 N N . THR A 1 93 ? 1.132 -9.268 -6.752 1.00 95.69 93 THR A N 1
ATOM 709 C CA . THR A 1 93 ? 1.108 -9.340 -8.213 1.00 95.69 93 THR A CA 1
ATOM 710 C C . THR A 1 93 ? 2.331 -8.665 -8.832 1.00 95.69 93 THR A C 1
ATOM 712 O O . THR A 1 93 ? 3.004 -9.254 -9.678 1.00 95.69 93 THR A O 1
ATOM 715 N N . ASN A 1 94 ? 2.680 -7.464 -8.367 1.00 95.00 94 ASN A N 1
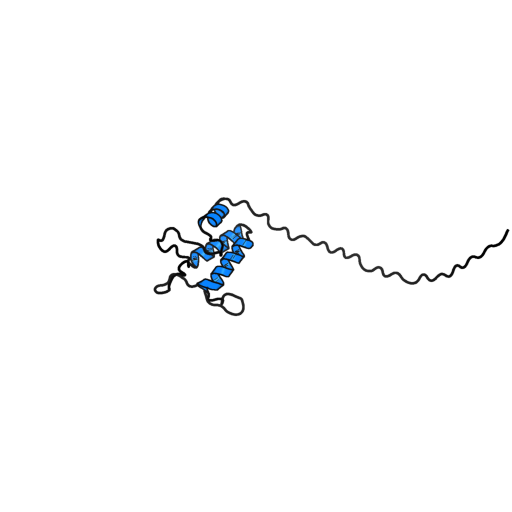ATOM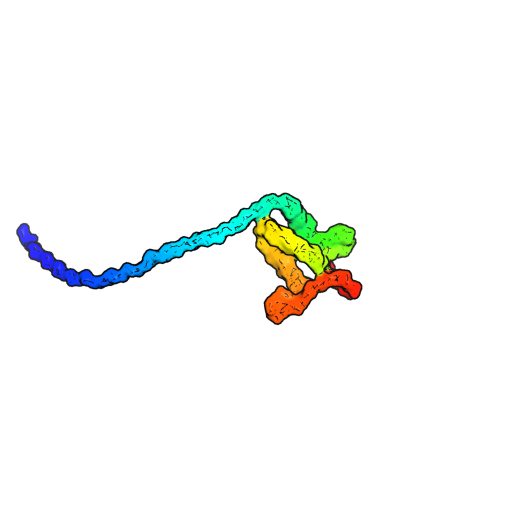 716 C CA . ASN A 1 94 ? 3.623 -6.593 -9.070 1.00 95.00 94 ASN A CA 1
ATOM 717 C C . ASN A 1 94 ? 5.047 -6.628 -8.502 1.00 95.00 94 ASN A C 1
ATOM 719 O O . ASN A 1 94 ? 6.021 -6.549 -9.255 1.00 95.00 94 ASN A O 1
ATOM 723 N N . LEU A 1 95 ? 5.203 -6.776 -7.184 1.00 94.50 95 LEU A N 1
ATOM 724 C CA . LEU A 1 95 ? 6.516 -6.713 -6.530 1.00 94.50 95 LEU A CA 1
ATOM 725 C C . LEU A 1 95 ? 7.068 -8.103 -6.194 1.00 94.50 95 LEU A C 1
ATOM 727 O O . LEU A 1 95 ? 8.287 -8.312 -6.242 1.00 94.50 95 LEU A O 1
ATOM 731 N N . SER A 1 96 ? 6.182 -9.070 -5.952 1.00 94.31 96 SER A N 1
ATOM 732 C CA . SER A 1 96 ? 6.540 -10.433 -5.543 1.00 94.31 96 SER A CA 1
ATOM 733 C C . SER A 1 96 ? 6.269 -11.512 -6.591 1.00 94.31 96 SER A C 1
ATOM 735 O O . SER A 1 96 ? 6.585 -12.669 -6.341 1.00 94.31 96 SER A O 1
ATOM 737 N N . ALA A 1 97 ? 5.792 -11.164 -7.791 1.00 92.44 97 ALA A N 1
ATOM 738 C CA . ALA A 1 97 ? 5.500 -12.126 -8.863 1.00 92.44 97 ALA A CA 1
ATOM 739 C C . ALA A 1 97 ? 4.580 -13.279 -8.403 1.00 92.44 97 ALA A C 1
ATOM 741 O O . ALA A 1 97 ? 4.836 -14.440 -8.717 1.00 92.44 97 ALA A O 1
ATOM 742 N N . ASN A 1 98 ? 3.545 -12.939 -7.626 1.00 93.81 98 ASN A N 1
ATOM 743 C CA . ASN A 1 98 ? 2.562 -13.846 -7.021 1.00 93.81 98 ASN A CA 1
ATOM 744 C C . ASN A 1 98 ? 3.137 -14.899 -6.063 1.00 93.81 98 ASN A C 1
ATOM 746 O O . ASN A 1 98 ? 2.530 -15.940 -5.849 1.00 93.81 98 ASN A O 1
ATOM 750 N N . GLN A 1 99 ? 4.299 -14.628 -5.472 1.00 93.25 99 GLN A N 1
ATOM 751 C CA . GLN A 1 99 ? 4.956 -15.520 -4.517 1.00 93.25 99 GLN A CA 1
ATOM 752 C C . GLN A 1 99 ? 5.127 -14.770 -3.194 1.00 93.25 99 GLN A C 1
ATOM 754 O O . GLN A 1 99 ? 6.227 -14.373 -2.838 1.00 93.25 99 GLN A O 1
ATOM 759 N N . PHE A 1 100 ? 4.033 -14.448 -2.504 1.00 93.50 100 PHE A N 1
ATOM 760 C CA . PHE A 1 100 ? 4.096 -13.812 -1.180 1.00 93.50 100 PHE A CA 1
ATOM 761 C C . PHE A 1 100 ? 2.939 -14.306 -0.310 1.00 93.50 100 PHE A C 1
ATOM 763 O O . PHE A 1 100 ? 1.962 -13.598 -0.028 1.00 93.50 100 PHE A O 1
ATOM 770 N N . ASP A 1 101 ? 3.053 -15.582 0.044 1.00 91.88 101 ASP A N 1
ATOM 771 C CA . ASP A 1 101 ? 2.126 -16.339 0.878 1.00 91.88 101 ASP A CA 1
ATOM 772 C C . ASP A 1 101 ? 2.883 -17.361 1.749 1.00 91.88 101 ASP A C 1
ATOM 774 O O . ASP A 1 101 ? 4.109 -17.336 1.836 1.00 91.88 101 ASP A O 1
ATOM 778 N N . SER A 1 102 ? 2.157 -18.238 2.444 1.00 91.94 102 SER A N 1
ATOM 779 C CA . SER A 1 102 ? 2.737 -19.222 3.365 1.00 91.94 102 SER A CA 1
ATOM 780 C C . SER A 1 102 ? 3.518 -20.354 2.688 1.00 91.94 102 SER A C 1
ATOM 782 O O . SER A 1 102 ? 4.284 -21.035 3.362 1.00 91.94 102 SER A O 1
ATOM 784 N N . ASN A 1 103 ? 3.305 -20.593 1.394 1.00 93.88 103 ASN A N 1
ATOM 785 C CA . ASN A 1 103 ? 3.850 -21.733 0.655 1.00 93.88 103 ASN A CA 1
ATOM 786 C C . ASN A 1 103 ? 4.975 -21.321 -0.296 1.00 93.88 103 ASN A C 1
ATOM 788 O O . ASN A 1 103 ? 5.847 -22.133 -0.601 1.00 93.88 103 ASN A O 1
ATOM 792 N N . ASN A 1 104 ? 4.955 -20.079 -0.781 1.00 92.44 104 ASN A N 1
ATOM 793 C CA . ASN A 1 104 ? 5.962 -19.567 -1.693 1.00 92.44 104 ASN A CA 1
ATOM 794 C C . ASN A 1 104 ? 6.279 -18.094 -1.404 1.00 92.44 104 ASN A C 1
ATOM 796 O O . ASN A 1 104 ? 5.417 -17.220 -1.521 1.00 92.44 104 ASN A O 1
ATOM 800 N N . VAL A 1 105 ? 7.536 -17.820 -1.035 1.00 92.44 105 VAL A N 1
ATOM 801 C CA . VAL A 1 105 ? 7.985 -16.490 -0.610 1.00 92.44 105 VAL A CA 1
ATOM 802 C C . VAL A 1 105 ? 9.092 -15.966 -1.515 1.00 92.44 105 VAL A C 1
ATOM 804 O O . VAL A 1 105 ? 10.223 -16.447 -1.536 1.00 92.44 105 VAL A O 1
ATOM 807 N N . ARG A 1 106 ? 8.769 -14.869 -2.183 1.00 92.31 106 ARG A N 1
ATOM 808 C CA . ARG A 1 106 ? 9.642 -13.962 -2.903 1.00 92.31 106 ARG A CA 1
ATOM 809 C C . ARG A 1 106 ? 9.412 -12.566 -2.339 1.00 92.31 106 ARG A C 1
ATOM 811 O O . ARG A 1 106 ? 8.314 -12.010 -2.419 1.00 92.31 106 ARG A O 1
ATOM 818 N N . LEU A 1 107 ? 10.465 -11.988 -1.771 1.00 89.50 107 LEU A N 1
ATOM 819 C CA . LEU A 1 107 ? 10.376 -10.664 -1.165 1.00 89.50 107 LEU A CA 1
ATOM 820 C C . LEU A 1 107 ? 9.975 -9.607 -2.213 1.00 89.50 107 LEU A C 1
ATOM 822 O O . LEU A 1 107 ? 10.462 -9.673 -3.353 1.00 89.50 107 LEU A O 1
ATOM 826 N N . PRO A 1 108 ? 9.116 -8.637 -1.845 1.00 87.75 108 PRO A N 1
ATOM 827 C CA . PRO A 1 108 ? 8.829 -7.485 -2.688 1.00 87.75 108 PRO A CA 1
ATOM 828 C C . PRO A 1 108 ? 10.133 -6.802 -3.110 1.00 87.75 108 PRO A C 1
ATOM 830 O O . PRO A 1 108 ? 11.011 -6.557 -2.280 1.00 87.75 108 PRO A O 1
ATOM 833 N N . ARG A 1 109 ? 10.292 -6.521 -4.407 1.00 82.44 109 ARG A N 1
ATOM 834 C CA . ARG A 1 109 ? 11.501 -5.856 -4.919 1.00 82.44 109 ARG A CA 1
ATOM 835 C C . ARG A 1 109 ? 11.644 -4.462 -4.292 1.00 82.44 109 ARG A C 1
ATOM 837 O O . ARG A 1 109 ? 10.744 -3.640 -4.436 1.00 82.44 109 ARG A O 1
ATOM 844 N N . GLY A 1 110 ? 12.777 -4.212 -3.631 1.00 63.91 110 GLY A N 1
ATOM 845 C CA . GLY A 1 110 ? 13.179 -2.880 -3.176 1.00 63.91 110 GLY A CA 1
ATOM 846 C C . GLY A 1 110 ? 13.908 -2.096 -4.269 1.00 63.91 110 GLY A C 1
ATOM 847 O O . GLY A 1 110 ? 14.395 -2.680 -5.238 1.00 63.91 110 GLY A O 1
ATOM 848 N N . ASN A 1 111 ? 14.033 -0.780 -4.088 1.00 60.56 111 ASN A N 1
ATOM 849 C CA . ASN A 1 111 ? 14.742 0.124 -5.002 1.00 60.56 111 ASN A CA 1
ATOM 850 C C . ASN A 1 111 ? 16.276 -0.023 -4.869 1.00 60.56 111 ASN A C 1
ATOM 852 O O . ASN A 1 111 ? 16.988 0.933 -4.579 1.00 60.56 111 ASN A O 1
ATOM 856 N N . GLY A 1 112 ? 16.799 -1.240 -5.021 1.00 39.12 112 GLY A N 1
ATOM 857 C CA . GLY A 1 112 ? 18.230 -1.517 -5.132 1.00 39.12 112 GLY A CA 1
ATOM 858 C C . GLY A 1 112 ? 18.658 -1.498 -6.599 1.00 39.12 112 GLY A C 1
ATOM 859 O O . GLY A 1 112 ? 17.949 -2.032 -7.457 1.00 39.12 112 GLY A O 1
ATOM 860 N N . ALA A 1 113 ? 19.797 -0.854 -6.869 1.00 36.25 113 ALA A N 1
ATOM 861 C CA . ALA A 1 113 ? 20.388 -0.597 -8.183 1.00 36.25 113 ALA A CA 1
ATOM 862 C C . ALA A 1 113 ? 20.086 -1.676 -9.245 1.00 36.25 113 ALA A C 1
ATOM 864 O O . ALA A 1 113 ? 20.503 -2.826 -9.130 1.00 36.25 113 ALA A O 1
ATOM 865 N N . GLY A 1 114 ? 19.373 -1.278 -10.304 1.00 42.28 114 GLY A N 1
ATOM 866 C CA . GLY A 1 114 ? 19.203 -2.069 -11.530 1.00 42.28 114 GLY A CA 1
ATOM 867 C C . GLY A 1 114 ? 17.833 -2.714 -11.749 1.00 42.28 114 GLY A C 1
ATOM 868 O O . GLY A 1 114 ? 17.598 -3.265 -12.825 1.00 42.28 114 GLY A O 1
ATOM 869 N N . SER A 1 115 ? 16.897 -2.636 -10.801 1.00 47.16 115 SER A N 1
ATOM 870 C CA . SER A 1 115 ? 15.564 -3.218 -10.994 1.00 47.16 115 SER A CA 1
ATOM 871 C C . SER A 1 115 ? 14.523 -2.158 -11.356 1.00 47.16 115 SER A C 1
ATOM 873 O O . SER A 1 115 ? 14.266 -1.220 -10.610 1.00 47.16 115 SER A O 1
ATOM 875 N N . ARG A 1 116 ? 13.953 -2.315 -12.558 1.00 50.47 116 ARG A N 1
ATOM 876 C CA . ARG A 1 116 ? 12.795 -1.571 -13.062 1.00 50.47 116 ARG A CA 1
ATOM 877 C C . ARG A 1 116 ? 11.745 -1.454 -11.959 1.00 50.47 116 ARG A C 1
ATOM 879 O O . ARG A 1 116 ? 11.180 -2.467 -11.544 1.00 50.47 116 ARG A O 1
ATOM 886 N N . THR A 1 117 ? 11.480 -0.226 -11.536 1.00 54.75 117 THR A N 1
ATOM 887 C CA . THR A 1 117 ? 10.241 0.141 -10.864 1.00 54.75 117 THR A CA 1
ATOM 888 C C . THR A 1 117 ? 9.067 -0.405 -11.665 1.00 54.75 117 THR A C 1
ATOM 890 O O . THR A 1 117 ? 9.101 -0.408 -12.901 1.00 54.75 117 THR A O 1
ATOM 893 N N . ALA A 1 118 ? 8.054 -0.922 -10.968 1.00 55.31 118 ALA A N 1
ATOM 894 C CA . ALA A 1 118 ? 6.776 -1.221 -11.596 1.00 55.31 118 ALA A CA 1
ATOM 895 C C . ALA A 1 118 ? 6.224 0.12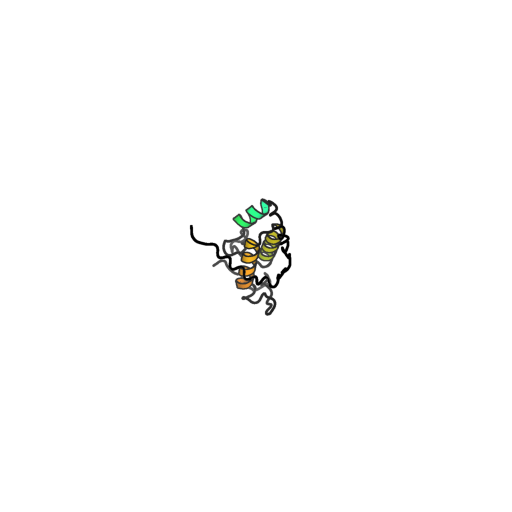5 -12.076 1.00 55.31 118 ALA A C 1
ATOM 897 O O . ALA A 1 118 ? 5.746 0.936 -11.286 1.00 55.31 118 ALA A O 1
ATOM 898 N N . ARG A 1 119 ? 6.468 0.417 -13.353 1.00 52.38 119 ARG A N 1
ATOM 899 C CA . ARG A 1 119 ? 6.003 1.625 -14.018 1.00 52.38 119 ARG A CA 1
ATOM 900 C C . ARG A 1 119 ? 4.487 1.491 -14.094 1.00 52.38 119 ARG A C 1
ATOM 902 O O . ARG A 1 119 ? 4.022 0.450 -14.557 1.00 52.38 119 ARG A O 1
ATOM 909 N N . SER A 1 120 ? 3.756 2.486 -13.601 1.00 46.06 120 SER A N 1
ATOM 910 C CA . SER A 1 120 ? 2.301 2.529 -13.726 1.00 46.06 120 SER A CA 1
ATOM 911 C C . SER A 1 120 ? 1.950 2.372 -15.207 1.00 46.06 120 SER A C 1
ATOM 913 O O . SER A 1 120 ? 2.454 3.130 -16.040 1.00 46.06 120 SER A O 1
ATOM 915 N N . ALA A 1 121 ? 1.228 1.298 -15.521 1.00 40.72 121 ALA A N 1
ATOM 916 C CA . ALA A 1 121 ? 0.743 0.997 -16.863 1.00 40.72 121 ALA A CA 1
ATOM 917 C C . ALA A 1 121 ? -0.486 1.849 -17.188 1.00 40.72 121 ALA A C 1
ATOM 919 O O . ALA A 1 121 ? -1.248 2.152 -16.241 1.00 40.72 121 ALA A O 1
#